Protein AF-A0A916IUE2-F1 (afdb_monomer_lite)

Secondary structure (DSSP, 8-state):
--EEE-SEEEEEEE-SSS-EEEEEEE-SEEEEETTEEEEES--HHHHHT--S--SEEEEEETTEEEEEEB---EE-SSSEEEEEB-

Sequence (86 aa):
MPLYQSDSILLEAHYFGDDAEYMRLTCAQVSVGNGAIVVQGIELRYLQGLRWTPDFLSFDASGDHHRYPVGRPALIGPDRAQFALL

pLDDT: mean 94.85, std 3.92, range [72.81, 98.25]

Organism: NCBI:txid1462994

Radius of gyration: 12.07 Å; chains: 1; bounding box: 26×29×33 Å

Struct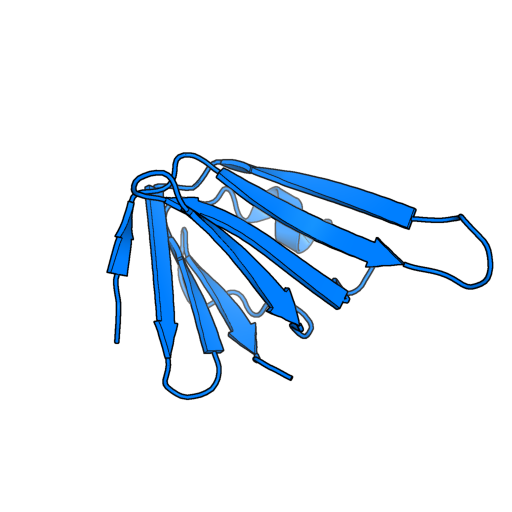ure (mmCIF, N/CA/C/O backbone):
data_AF-A0A916IUE2-F1
#
_entry.id   AF-A0A916IUE2-F1
#
loop_
_atom_site.group_PDB
_atom_site.id
_atom_site.type_symbol
_atom_site.label_atom_id
_atom_site.label_alt_id
_atom_site.label_comp_id
_atom_site.label_asym_id
_atom_site.label_entity_id
_atom_site.label_seq_id
_atom_site.pdbx_PDB_ins_code
_atom_site.Cartn_x
_atom_site.Cartn_y
_atom_site.Cartn_z
_atom_site.occupancy
_atom_site.B_iso_or_equiv
_atom_site.auth_seq_id
_atom_site.auth_comp_id
_atom_site.auth_asym_id
_atom_site.auth_atom_id
_atom_site.pdbx_PDB_model_num
ATOM 1 N N . MET A 1 1 ? 0.700 5.991 16.341 1.00 72.81 1 MET A N 1
ATOM 2 C CA . MET A 1 1 ? 0.771 5.768 14.882 1.00 72.81 1 MET A CA 1
ATOM 3 C C . MET A 1 1 ? -0.360 6.561 14.257 1.00 72.81 1 MET A C 1
ATOM 5 O O . MET A 1 1 ? -1.490 6.336 14.685 1.00 72.81 1 MET A O 1
ATOM 9 N N . PRO A 1 2 ? -0.094 7.528 13.364 1.00 85.00 2 PRO A N 1
ATOM 10 C CA . PRO A 1 2 ? -1.150 8.180 12.602 1.00 85.00 2 PRO A CA 1
ATOM 11 C C . PRO A 1 2 ? -1.979 7.157 11.819 1.00 85.00 2 PRO A C 1
ATOM 13 O O . PRO A 1 2 ? -1.493 6.096 11.407 1.00 85.00 2 PRO A O 1
ATOM 16 N N . LEU A 1 3 ? -3.257 7.485 11.684 1.00 92.75 3 LEU A N 1
ATOM 17 C CA . LEU A 1 3 ? -4.283 6.639 11.110 1.00 92.75 3 LEU A CA 1
ATOM 18 C C . LEU A 1 3 ? -5.091 7.489 10.134 1.00 92.75 3 LEU A C 1
ATOM 20 O O . LEU A 1 3 ? -5.727 8.460 10.539 1.00 92.75 3 LEU A O 1
ATOM 24 N N . TYR A 1 4 ? -5.034 7.124 8.863 1.00 95.50 4 TYR A N 1
ATOM 25 C CA . TYR A 1 4 ? -5.590 7.873 7.749 1.00 95.50 4 TYR A CA 1
ATOM 26 C C . TYR A 1 4 ? -6.772 7.113 7.157 1.00 95.50 4 TYR A C 1
ATOM 28 O O . TYR A 1 4 ? -6.674 5.912 6.901 1.00 95.50 4 TYR A O 1
ATOM 36 N N . GLN A 1 5 ? -7.880 7.815 6.932 1.00 94.94 5 GLN A N 1
ATOM 37 C CA . GLN A 1 5 ? -8.944 7.327 6.057 1.00 94.94 5 GLN A CA 1
ATOM 38 C C . GLN A 1 5 ? -8.531 7.632 4.619 1.00 94.94 5 GLN A C 1
ATOM 40 O O . GLN A 1 5 ? -8.167 8.769 4.320 1.00 94.94 5 GLN A O 1
ATOM 45 N N . SER A 1 6 ? -8.546 6.617 3.762 1.00 94.88 6 SER A N 1
ATOM 46 C CA . SER A 1 6 ? -8.231 6.764 2.344 1.00 94.88 6 SER A CA 1
ATOM 47 C C . SER A 1 6 ? -8.977 5.702 1.555 1.00 94.88 6 SER A C 1
ATOM 49 O O . SER A 1 6 ? -9.029 4.550 1.984 1.00 94.88 6 SER A O 1
ATOM 51 N N . ASP A 1 7 ? -9.522 6.088 0.405 1.00 94.94 7 ASP A N 1
ATOM 52 C CA . ASP A 1 7 ? -10.289 5.188 -0.458 1.00 94.94 7 ASP A CA 1
ATOM 53 C C . ASP A 1 7 ? -9.378 4.268 -1.282 1.00 94.94 7 ASP A C 1
ATOM 55 O O . ASP A 1 7 ? -9.811 3.222 -1.775 1.00 94.94 7 ASP A O 1
ATOM 59 N N . SER A 1 8 ? -8.108 4.650 -1.465 1.00 97.50 8 SER A N 1
ATOM 60 C CA . SER A 1 8 ? -7.155 3.853 -2.230 1.00 97.50 8 SER A CA 1
ATOM 61 C C . SER A 1 8 ? -5.696 4.136 -1.890 1.00 97.50 8 SER A C 1
ATOM 63 O O . SER A 1 8 ? -5.329 5.251 -1.530 1.00 97.50 8 SER A O 1
ATOM 65 N N . ILE A 1 9 ? -4.859 3.126 -2.113 1.00 98.12 9 ILE A N 1
ATOM 66 C CA . ILE A 1 9 ? -3.406 3.266 -2.213 1.00 98.12 9 ILE A CA 1
ATOM 67 C C . ILE A 1 9 ? -2.964 3.087 -3.668 1.00 98.12 9 ILE A C 1
ATOM 69 O O . ILE A 1 9 ? -3.583 2.342 -4.436 1.00 98.12 9 ILE A O 1
ATOM 73 N N . LEU A 1 10 ? -1.855 3.716 -4.035 1.00 98.25 10 LEU A N 1
ATOM 74 C CA . LEU A 1 10 ? -1.116 3.472 -5.264 1.00 98.25 10 LEU A CA 1
ATOM 75 C C . LEU A 1 10 ? 0.229 2.834 -4.9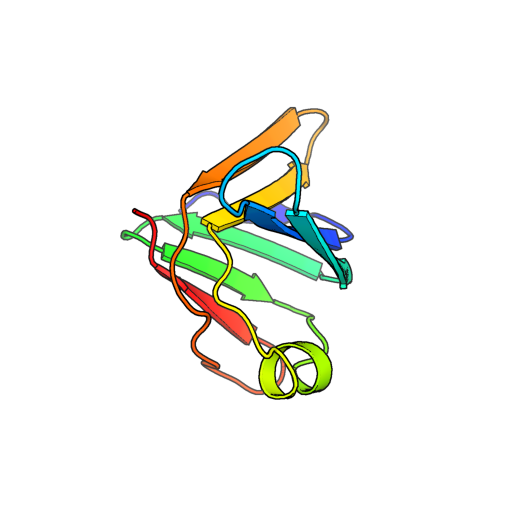12 1.00 98.25 10 LEU A C 1
ATOM 77 O O . LEU A 1 10 ? 0.991 3.371 -4.114 1.00 98.25 10 LEU A O 1
ATOM 81 N N . LEU A 1 11 ? 0.507 1.683 -5.513 1.00 98.06 11 LEU A N 1
ATOM 82 C CA . LEU A 1 11 ? 1.819 1.052 -5.504 1.00 98.06 11 LEU A CA 1
ATOM 83 C C . LEU A 1 11 ? 2.547 1.416 -6.792 1.00 98.06 11 LEU A C 1
ATOM 85 O O . LEU A 1 11 ? 1.953 1.346 -7.870 1.00 98.06 11 LEU A O 1
ATOM 89 N N . GLU A 1 12 ? 3.817 1.774 -6.667 1.00 97.00 12 GLU A N 1
ATOM 90 C CA . GLU A 1 12 ? 4.667 2.222 -7.769 1.00 97.00 12 GLU A CA 1
ATOM 91 C C . GLU A 1 12 ? 5.979 1.429 -7.733 1.00 97.00 12 GLU A C 1
ATOM 93 O O . GLU A 1 12 ? 6.583 1.304 -6.665 1.00 97.00 12 GLU A O 1
ATOM 98 N N . ALA A 1 13 ? 6.442 0.932 -8.877 1.00 95.94 13 ALA A N 1
ATOM 99 C CA . ALA A 1 13 ? 7.806 0.439 -9.059 1.00 95.94 13 ALA A CA 1
ATOM 100 C C . ALA A 1 13 ? 8.438 1.136 -10.266 1.00 95.94 13 ALA A C 1
ATOM 102 O O . ALA A 1 13 ? 7.840 1.146 -11.339 1.00 95.94 13 ALA A O 1
ATOM 103 N N . HIS A 1 14 ? 9.616 1.724 -10.0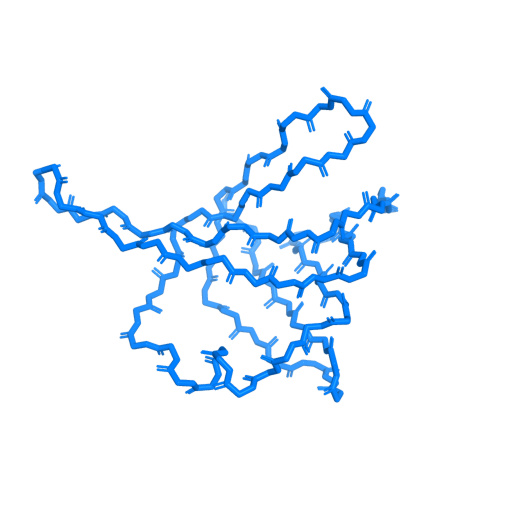86 1.00 92.12 14 HIS A N 1
ATOM 104 C CA . HIS A 1 14 ? 10.352 2.444 -11.121 1.00 92.12 14 HIS A CA 1
ATOM 105 C C . HIS A 1 14 ? 11.563 1.618 -11.549 1.00 92.12 14 HIS A C 1
ATOM 107 O O . HIS A 1 14 ? 12.389 1.215 -10.731 1.00 92.12 14 HIS A O 1
ATOM 113 N N . TYR A 1 15 ? 11.685 1.382 -12.849 1.00 88.06 15 TYR A N 1
ATOM 114 C CA . TYR A 1 15 ? 12.798 0.650 -13.439 1.00 88.06 15 TYR A CA 1
ATOM 115 C C . TYR A 1 15 ? 13.808 1.624 -14.056 1.00 88.06 15 TYR A C 1
ATOM 117 O O . TYR A 1 15 ? 13.614 2.838 -14.067 1.00 88.06 15 TYR A O 1
ATOM 125 N N . PHE A 1 16 ? 14.935 1.105 -14.549 1.00 86.06 16 PHE A N 1
ATOM 126 C CA . PHE A 1 16 ? 15.909 1.935 -15.258 1.00 86.06 16 PHE A CA 1
ATOM 127 C C . PHE A 1 16 ? 15.278 2.587 -16.497 1.00 86.06 16 PHE A C 1
ATOM 129 O O . PHE A 1 16 ? 14.688 1.897 -17.325 1.00 86.06 16 PHE A O 1
ATOM 136 N N . GLY A 1 17 ? 15.476 3.899 -16.649 1.00 85.25 17 GLY A N 1
ATOM 137 C CA . GLY A 1 17 ? 14.837 4.700 -17.696 1.00 85.25 17 GLY A CA 1
ATOM 138 C C . GLY A 1 17 ? 13.540 5.334 -17.195 1.00 85.25 17 GLY A C 1
ATOM 139 O O . GLY A 1 17 ? 13.486 5.770 -16.048 1.00 85.25 17 GLY A O 1
ATOM 140 N N . ASP A 1 18 ? 12.524 5.373 -18.059 1.00 82.75 18 ASP A N 1
ATOM 141 C CA . ASP A 1 18 ? 11.195 5.938 -17.768 1.00 82.75 18 ASP A CA 1
ATOM 142 C C . ASP A 1 18 ? 10.113 4.849 -17.579 1.00 82.75 18 ASP A C 1
ATOM 144 O O . ASP A 1 18 ? 8.920 5.151 -17.535 1.00 82.75 18 ASP A O 1
ATOM 148 N N . ASP A 1 19 ? 10.511 3.576 -17.478 1.00 92.25 19 ASP A N 1
ATOM 149 C CA . ASP A 1 19 ? 9.582 2.462 -17.276 1.00 92.25 19 ASP A CA 1
ATOM 150 C C . ASP A 1 19 ? 9.126 2.392 -15.816 1.00 92.25 19 ASP A C 1
ATOM 152 O O . ASP A 1 19 ? 9.937 2.374 -14.884 1.00 92.25 19 ASP A O 1
ATOM 156 N N . ALA A 1 20 ? 7.814 2.287 -15.611 1.00 92.75 20 ALA A N 1
ATOM 157 C CA . ALA A 1 20 ? 7.228 2.146 -14.289 1.00 92.75 20 ALA A CA 1
ATOM 158 C C . ALA A 1 20 ? 5.977 1.261 -14.299 1.00 92.75 20 ALA A C 1
ATOM 160 O O . ALA A 1 20 ? 5.200 1.244 -15.254 1.00 92.75 20 ALA A O 1
ATOM 161 N N . GLU A 1 21 ? 5.782 0.539 -13.199 1.00 95.31 21 GLU A N 1
ATOM 162 C CA . GLU A 1 21 ? 4.594 -0.263 -12.925 1.00 95.31 21 GLU A CA 1
ATOM 163 C C . GLU A 1 21 ? 3.762 0.417 -11.843 1.00 95.31 21 GLU A C 1
ATOM 165 O O . GLU A 1 21 ? 4.277 0.835 -10.804 1.00 95.31 21 GLU A O 1
ATOM 170 N N . TYR A 1 22 ? 2.456 0.498 -12.083 1.00 96.25 22 TYR A N 1
ATOM 171 C CA . TYR A 1 22 ? 1.513 1.156 -11.192 1.00 96.25 22 TYR A CA 1
ATOM 172 C C . TYR A 1 22 ? 0.347 0.225 -10.890 1.00 96.25 22 TYR A C 1
ATOM 174 O O . TYR A 1 22 ? -0.287 -0.312 -11.798 1.00 96.25 22 TYR A O 1
ATOM 182 N N . MET A 1 23 ? 0.004 0.074 -9.612 1.00 96.44 23 MET A N 1
ATOM 183 C CA . MET A 1 23 ? -1.190 -0.662 -9.203 1.00 96.44 23 MET A CA 1
ATOM 184 C C . MET A 1 23 ? -1.958 0.112 -8.143 1.00 96.44 23 MET A C 1
ATOM 186 O O . MET A 1 23 ? -1.458 0.353 -7.047 1.00 96.44 23 MET A O 1
ATOM 190 N N . ARG A 1 24 ? -3.203 0.471 -8.463 1.00 97.31 24 ARG A N 1
ATOM 191 C CA . ARG 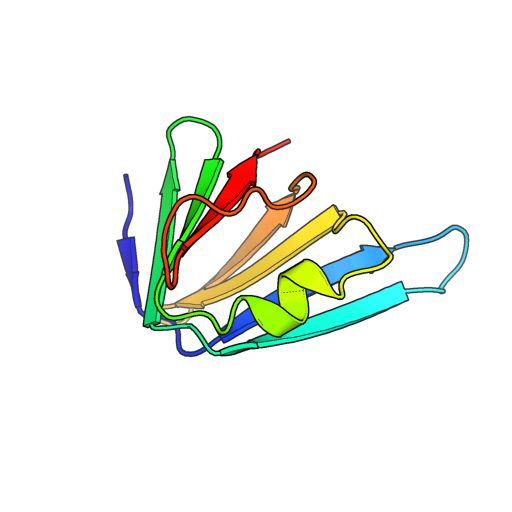A 1 24 ? -4.122 1.097 -7.513 1.00 97.31 24 ARG A CA 1
ATOM 192 C C . ARG A 1 24 ? -5.000 0.044 -6.858 1.00 97.31 24 ARG A C 1
ATOM 194 O O . ARG A 1 24 ? -5.603 -0.772 -7.551 1.00 97.31 24 ARG A O 1
ATOM 201 N N . LEU A 1 25 ? -5.087 0.091 -5.535 1.00 97.19 25 LEU A N 1
ATOM 202 C CA . LEU A 1 25 ? -5.925 -0.798 -4.739 1.00 97.19 25 LEU A CA 1
ATOM 203 C C . LEU A 1 25 ? -6.864 0.033 -3.884 1.00 97.19 25 LEU A C 1
ATOM 205 O O . LEU A 1 25 ? -6.426 0.978 -3.234 1.00 97.19 25 LEU A O 1
ATOM 209 N N . THR A 1 26 ? -8.137 -0.346 -3.849 1.00 97.38 26 THR A N 1
ATOM 210 C CA . THR A 1 26 ? -9.067 0.205 -2.865 1.00 97.38 26 THR A CA 1
ATOM 211 C C . THR A 1 26 ? -8.636 -0.214 -1.465 1.00 97.38 26 THR A C 1
ATOM 213 O O . THR A 1 26 ? -8.201 -1.352 -1.259 1.00 97.38 26 THR A O 1
ATOM 216 N N . CYS A 1 27 ? -8.782 0.688 -0.506 1.00 97.25 27 CYS A N 1
ATOM 217 C CA . CYS A 1 27 ? -8.580 0.404 0.906 1.00 97.25 27 CYS A CA 1
ATOM 218 C C . CYS A 1 27 ? -9.625 1.141 1.741 1.00 97.25 27 CYS A C 1
ATOM 220 O O . CYS A 1 27 ? -10.327 2.012 1.240 1.00 97.25 27 CYS A O 1
ATOM 222 N N . ALA A 1 28 ? -9.729 0.781 3.015 1.00 96.69 28 ALA A N 1
ATOM 223 C CA . ALA A 1 28 ? -10.508 1.545 3.983 1.00 96.69 28 ALA A CA 1
ATOM 224 C C . ALA A 1 28 ? -9.610 2.485 4.795 1.00 96.69 28 ALA A C 1
ATOM 226 O O . ALA A 1 28 ? -10.016 3.573 5.196 1.00 96.69 28 ALA A O 1
ATOM 227 N N . GLN A 1 29 ? -8.389 2.039 5.100 1.00 96.81 29 GLN A N 1
ATOM 228 C CA . GLN A 1 29 ? -7.562 2.708 6.089 1.00 96.81 29 GLN A CA 1
ATOM 229 C C . GLN A 1 29 ? -6.078 2.431 5.885 1.00 96.81 29 GLN A C 1
ATOM 231 O O . GLN A 1 29 ? -5.679 1.311 5.551 1.00 96.81 29 GLN A O 1
ATOM 236 N N . VAL A 1 30 ? -5.263 3.442 6.178 1.00 97.69 30 VAL A N 1
ATOM 237 C CA . VAL A 1 30 ? -3.803 3.355 6.186 1.00 97.69 30 VAL A CA 1
ATOM 238 C C . VAL A 1 30 ? -3.278 3.797 7.548 1.00 97.69 30 VAL A C 1
ATOM 240 O O . VAL A 1 30 ? -3.613 4.871 8.040 1.00 97.69 30 VAL A O 1
ATOM 243 N N . SER A 1 31 ? -2.434 2.984 8.177 1.00 97.25 31 SER A N 1
ATOM 244 C CA . SER A 1 31 ? -1.685 3.368 9.372 1.00 97.25 31 SER A CA 1
ATOM 245 C C . SER A 1 31 ? -0.199 3.399 9.066 1.00 97.25 31 SER A C 1
ATOM 247 O O . SER A 1 31 ? 0.333 2.452 8.493 1.00 97.25 31 SER A O 1
ATOM 249 N N . VAL A 1 32 ? 0.473 4.471 9.477 1.00 96.50 32 VAL A N 1
ATOM 250 C CA . VAL A 1 32 ? 1.913 4.650 9.270 1.00 96.50 32 VAL A CA 1
ATOM 251 C C . VAL A 1 32 ? 2.604 4.719 10.627 1.00 96.50 32 VAL A C 1
ATOM 253 O O . VAL A 1 32 ? 2.194 5.472 11.512 1.00 96.50 32 VAL A O 1
ATOM 256 N N . GLY A 1 33 ? 3.657 3.931 10.820 1.00 93.62 33 GLY A N 1
ATOM 257 C CA . GLY A 1 33 ? 4.511 4.006 12.003 1.00 93.62 33 GLY A CA 1
ATOM 258 C C . GLY A 1 33 ? 5.181 2.681 12.343 1.00 93.62 33 GLY A C 1
ATOM 259 O O . GLY A 1 33 ? 4.971 1.675 11.677 1.00 93.62 33 GLY A O 1
ATOM 260 N N . ASN A 1 34 ? 6.012 2.676 13.387 1.00 91.00 34 ASN A N 1
ATOM 261 C CA . ASN A 1 34 ? 6.781 1.495 13.808 1.00 91.00 34 ASN A CA 1
ATOM 262 C C . ASN A 1 34 ? 7.583 0.841 12.661 1.00 91.00 34 ASN A C 1
ATOM 264 O O . ASN A 1 34 ? 7.693 -0.380 12.599 1.00 91.00 34 ASN A O 1
ATOM 268 N N . GLY A 1 35 ? 8.114 1.648 11.735 1.00 95.25 35 GLY A N 1
ATOM 269 C CA . GLY A 1 35 ? 8.886 1.154 10.589 1.00 95.25 35 GLY A CA 1
ATOM 270 C C . GLY A 1 35 ? 8.055 0.459 9.505 1.00 95.25 35 GLY A C 1
ATOM 271 O O . GLY A 1 35 ? 8.623 -0.226 8.660 1.00 95.25 35 GLY A O 1
ATOM 272 N N . ALA A 1 36 ? 6.727 0.607 9.511 1.00 96.88 36 ALA A N 1
ATOM 273 C CA . ALA A 1 36 ? 5.861 0.004 8.509 1.00 96.88 36 ALA A CA 1
ATOM 274 C C . ALA A 1 36 ? 4.643 0.871 8.159 1.00 96.88 36 ALA A C 1
ATOM 276 O O . ALA A 1 36 ? 4.240 1.778 8.893 1.00 96.88 36 ALA A O 1
ATOM 277 N N . ILE A 1 37 ? 4.029 0.534 7.030 1.00 97.81 37 ILE A N 1
ATOM 278 C CA . ILE A 1 37 ? 2.688 0.955 6.643 1.00 97.81 37 ILE A CA 1
ATOM 279 C C . ILE A 1 37 ? 1.787 -0.266 6.711 1.00 97.81 37 ILE A C 1
ATOM 281 O O . ILE A 1 37 ? 2.094 -1.302 6.126 1.00 97.81 37 ILE A O 1
ATOM 285 N N . VAL A 1 38 ? 0.666 -0.148 7.410 1.00 97.69 38 VAL A N 1
ATOM 286 C CA . VAL A 1 38 ? -0.379 -1.169 7.428 1.00 97.69 38 VAL A CA 1
ATOM 287 C C . VAL A 1 38 ? -1.591 -0.631 6.695 1.00 97.69 38 VAL A C 1
ATOM 289 O O . VAL A 1 38 ? -2.128 0.410 7.067 1.00 97.69 38 VAL A O 1
ATOM 292 N N . VAL A 1 39 ? -2.033 -1.363 5.682 1.00 97.75 39 VAL A N 1
ATOM 293 C CA . VAL A 1 39 ? -3.217 -1.032 4.890 1.00 97.75 39 VAL A CA 1
ATOM 294 C C . VAL A 1 39 ? -4.299 -2.062 5.185 1.00 97.75 39 VAL A C 1
ATOM 296 O O . VAL A 1 39 ? -4.025 -3.264 5.186 1.00 97.75 39 VAL A O 1
ATOM 299 N N . GLN A 1 40 ? -5.510 -1.588 5.462 1.00 97.38 40 GLN A N 1
ATOM 300 C CA . GLN A 1 40 ? -6.681 -2.401 5.787 1.00 97.38 40 GLN A CA 1
ATOM 301 C C . GLN A 1 40 ? -7.797 -2.205 4.756 1.00 97.38 40 GLN A C 1
ATOM 303 O O . GLN A 1 40 ? -7.911 -1.143 4.141 1.00 97.38 40 GLN A O 1
ATOM 308 N N . GLY A 1 41 ? -8.643 -3.223 4.598 1.00 96.56 41 GLY A N 1
ATOM 309 C CA . GLY A 1 41 ? -9.765 -3.208 3.666 1.00 96.56 41 GLY A CA 1
ATOM 310 C C . GLY A 1 41 ? -9.319 -3.400 2.222 1.00 96.56 41 GLY A C 1
ATOM 311 O O . GLY A 1 41 ? -9.953 -2.865 1.317 1.00 96.56 41 GLY A O 1
ATOM 312 N N . ILE A 1 42 ? -8.211 -4.115 2.008 1.00 95.94 42 ILE A N 1
ATOM 313 C CA . ILE A 1 42 ? -7.696 -4.383 0.666 1.00 95.94 42 ILE A CA 1
ATOM 314 C C . ILE A 1 42 ? -8.097 -5.776 0.200 1.00 95.94 42 ILE A C 1
ATOM 316 O O . ILE A 1 42 ? -8.134 -6.737 0.971 1.00 95.94 42 ILE A O 1
ATOM 320 N N . GLU A 1 43 ? -8.291 -5.913 -1.104 1.00 95.12 43 GLU A N 1
ATOM 321 C CA . GLU A 1 43 ? -8.483 -7.211 -1.728 1.00 95.12 43 GLU A CA 1
ATOM 322 C C . GLU A 1 43 ? -7.123 -7.904 -1.960 1.00 95.12 43 GLU A C 1
ATOM 324 O O . GLU A 1 43 ? -6.411 -7.632 -2.932 1.00 95.12 43 GLU A O 1
ATOM 329 N N . LEU A 1 44 ? -6.770 -8.844 -1.075 1.00 93.75 44 LEU A N 1
ATOM 330 C CA . LEU A 1 44 ? -5.440 -9.470 -1.044 1.00 93.75 44 LEU A CA 1
ATOM 331 C C . LEU A 1 44 ? -5.074 -10.256 -2.306 1.00 93.75 44 LEU A C 1
ATOM 333 O O . LEU A 1 44 ? -3.884 -10.411 -2.578 1.00 93.75 44 LEU A O 1
ATOM 337 N N . ARG A 1 45 ? -6.048 -10.720 -3.103 1.00 94.50 45 ARG A N 1
ATOM 338 C CA . ARG A 1 45 ? -5.768 -11.466 -4.345 1.00 94.50 45 ARG A CA 1
ATOM 339 C C . ARG A 1 45 ? -4.915 -10.666 -5.333 1.00 94.50 45 ARG A C 1
ATOM 341 O O . ARG A 1 45 ? -4.101 -11.252 -6.041 1.00 94.50 45 ARG A O 1
ATOM 348 N N . TYR A 1 46 ? -5.052 -9.337 -5.344 1.00 93.44 46 TYR A N 1
ATOM 349 C CA . TYR A 1 46 ? -4.228 -8.472 -6.190 1.00 93.44 46 TYR A CA 1
ATOM 350 C C . TYR A 1 46 ? -2.777 -8.415 -5.702 1.00 93.44 46 TYR A C 1
ATOM 352 O O . TYR A 1 46 ? -1.859 -8.494 -6.512 1.00 93.44 46 TYR A O 1
ATOM 360 N N . LEU A 1 47 ? -2.555 -8.373 -4.383 1.00 94.25 47 LEU A N 1
ATOM 361 C CA . LEU A 1 47 ? -1.205 -8.443 -3.814 1.00 94.25 47 LEU A CA 1
ATOM 362 C C . LEU A 1 47 ? -0.575 -9.831 -3.950 1.00 94.25 47 LEU A C 1
ATOM 364 O O . LEU A 1 47 ? 0.625 -9.936 -4.177 1.00 94.25 47 LEU A O 1
ATOM 368 N N . GLN A 1 48 ? -1.365 -10.898 -3.839 1.00 93.12 48 GLN A N 1
ATOM 369 C CA . GLN A 1 48 ? -0.892 -12.269 -4.059 1.00 93.12 48 GLN A CA 1
ATOM 370 C C . GLN A 1 48 ? -0.451 -12.500 -5.509 1.00 93.12 48 GLN A C 1
ATOM 372 O O . GLN A 1 48 ? 0.473 -13.270 -5.755 1.00 93.12 48 GLN A O 1
ATOM 377 N N . GLY A 1 49 ? -1.102 -11.828 -6.463 1.00 92.19 49 GLY A N 1
ATOM 378 C CA . GLY A 1 49 ? -0.736 -11.848 -7.878 1.00 92.19 49 GLY A CA 1
ATOM 379 C C . GLY A 1 49 ? 0.381 -10.875 -8.264 1.00 92.19 49 GLY A C 1
ATOM 380 O O . GLY A 1 49 ? 0.756 -10.841 -9.438 1.00 92.19 49 GLY A O 1
ATOM 381 N N . LEU A 1 50 ? 0.906 -10.085 -7.321 1.00 93.50 50 LEU A N 1
ATOM 382 C CA . LEU A 1 50 ? 1.888 -9.045 -7.603 1.00 93.50 50 LEU A CA 1
ATOM 383 C C . LEU A 1 50 ? 3.235 -9.662 -8.007 1.00 93.50 50 LEU A C 1
ATOM 385 O O . LEU A 1 50 ? 3.856 -10.404 -7.247 1.00 93.50 50 LEU A O 1
ATOM 389 N N . ARG A 1 51 ? 3.688 -9.352 -9.226 1.00 92.94 51 ARG A N 1
ATOM 390 C CA . ARG A 1 51 ? 4.913 -9.928 -9.818 1.00 92.94 51 ARG A CA 1
ATOM 391 C C . ARG A 1 51 ? 6.167 -9.080 -9.614 1.00 92.94 51 ARG A C 1
ATOM 393 O O . ARG A 1 51 ? 7.259 -9.530 -9.945 1.00 92.94 51 ARG A O 1
ATOM 400 N N . TRP A 1 52 ? 6.012 -7.886 -9.062 1.00 94.06 52 TRP A N 1
ATOM 401 C CA . TRP A 1 52 ? 7.075 -6.918 -8.820 1.00 94.06 52 TRP A CA 1
ATOM 402 C C . TRP A 1 52 ? 7.066 -6.465 -7.357 1.00 94.06 52 TRP A C 1
ATOM 404 O O . TRP A 1 52 ? 6.130 -6.738 -6.607 1.00 94.06 52 TRP A O 1
ATOM 414 N N . THR A 1 53 ? 8.145 -5.825 -6.917 1.00 94.00 53 THR A N 1
ATOM 415 C CA . THR A 1 53 ? 8.234 -5.256 -5.568 1.00 94.00 53 THR A CA 1
ATOM 416 C C . THR A 1 53 ? 8.002 -3.751 -5.684 1.00 94.00 53 THR A C 1
ATOM 418 O O . THR A 1 53 ? 8.703 -3.134 -6.477 1.00 94.00 53 THR A O 1
ATOM 421 N N . PRO A 1 54 ? 7.034 -3.165 -4.959 1.00 96.19 54 PRO A N 1
ATOM 422 C CA . PRO A 1 54 ? 6.849 -1.719 -4.963 1.00 96.19 54 PRO A CA 1
ATOM 423 C C . PRO A 1 54 ? 8.066 -1.013 -4.377 1.00 96.19 54 PRO A C 1
ATOM 425 O O . PRO A 1 54 ? 8.588 -1.471 -3.364 1.00 96.19 54 PRO A O 1
ATOM 428 N N . ASP A 1 55 ? 8.449 0.104 -4.986 1.00 95.81 55 ASP A N 1
ATOM 429 C CA . ASP A 1 55 ? 9.415 1.055 -4.435 1.00 95.81 55 ASP A CA 1
ATOM 430 C C . ASP A 1 55 ? 8.708 2.108 -3.586 1.00 95.81 55 ASP A C 1
ATOM 432 O O . ASP A 1 55 ? 9.248 2.564 -2.581 1.00 95.81 55 ASP A O 1
ATOM 436 N N . PHE A 1 56 ? 7.488 2.492 -3.981 1.00 97.94 56 PHE A N 1
ATOM 437 C CA . PHE A 1 56 ? 6.691 3.487 -3.275 1.00 97.94 56 PHE A CA 1
ATOM 438 C C . PHE A 1 56 ? 5.248 3.038 -3.068 1.00 97.94 56 PHE A C 1
ATOM 440 O O . PHE A 1 56 ? 4.654 2.337 -3.892 1.00 97.94 56 PHE A O 1
ATOM 447 N N . LEU A 1 57 ? 4.687 3.493 -1.950 1.00 98.25 57 LEU A N 1
ATOM 448 C CA . LEU A 1 57 ? 3.265 3.460 -1.651 1.00 98.25 57 LEU A CA 1
ATOM 449 C C . LEU A 1 57 ? 2.804 4.895 -1.416 1.00 98.25 57 LEU A C 1
ATOM 451 O O . LEU A 1 57 ? 3.335 5.582 -0.536 1.00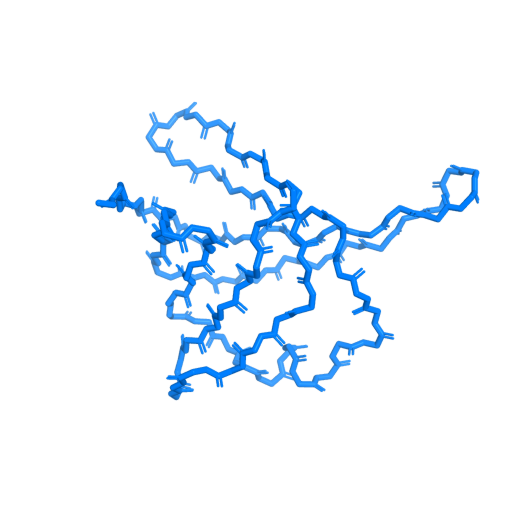 98.25 57 LEU A O 1
ATOM 455 N N . SER A 1 58 ? 1.810 5.331 -2.182 1.00 98.12 58 SER A N 1
ATOM 456 C CA . SER A 1 58 ? 1.184 6.641 -2.035 1.00 98.12 58 SER A CA 1
ATOM 457 C C . SER A 1 58 ? -0.325 6.558 -1.804 1.00 98.12 58 SER A C 1
ATOM 459 O O . SER A 1 58 ? -0.970 5.577 -2.170 1.00 98.12 58 SER A O 1
ATOM 461 N N . PHE A 1 59 ? -0.887 7.558 -1.130 1.00 98.00 59 PHE A N 1
ATOM 462 C CA . PHE A 1 59 ? -2.322 7.696 -0.876 1.00 98.00 59 PHE A CA 1
ATOM 463 C C . PHE A 1 59 ? -2.666 9.146 -0.541 1.00 98.00 59 PHE A C 1
ATOM 465 O O . PHE A 1 59 ? -1.840 9.879 0.003 1.00 98.00 59 PHE A O 1
ATOM 472 N N . ASP A 1 60 ? -3.906 9.534 -0.815 1.00 97.50 60 ASP A N 1
ATOM 473 C CA . ASP A 1 60 ? -4.430 10.838 -0.421 1.00 97.50 60 ASP A CA 1
ATOM 474 C C . ASP A 1 60 ? -5.246 10.693 0.865 1.00 97.50 60 ASP A C 1
ATOM 476 O O . ASP A 1 60 ? -6.063 9.773 0.997 1.00 97.50 60 ASP A O 1
ATOM 480 N N . ALA A 1 61 ? -5.023 11.585 1.826 1.00 95.19 61 ALA A N 1
ATOM 481 C CA . ALA A 1 61 ? -5.788 11.638 3.065 1.00 95.19 61 ALA A CA 1
ATOM 482 C C . ALA A 1 61 ? -5.861 13.073 3.587 1.00 95.19 61 ALA A C 1
ATOM 484 O O . ALA A 1 61 ? -4.861 13.779 3.631 1.00 95.19 61 ALA A O 1
ATOM 485 N N . SER A 1 62 ? -7.050 13.513 4.005 1.00 90.44 62 SER A N 1
ATOM 486 C CA . SER A 1 62 ? -7.259 14.849 4.592 1.00 90.44 62 SER A CA 1
ATOM 487 C C . SER A 1 62 ? -6.772 16.028 3.727 1.00 90.44 62 SER A C 1
ATOM 489 O O . SER A 1 62 ? -6.490 17.097 4.258 1.00 90.44 62 SER A O 1
ATOM 491 N N . GLY A 1 63 ? -6.703 15.851 2.402 1.00 91.81 63 GLY A N 1
ATOM 492 C CA . GLY A 1 63 ? -6.210 16.865 1.461 1.00 91.81 63 GLY A CA 1
ATOM 493 C C . GLY A 1 63 ? -4.698 16.837 1.215 1.00 91.81 63 GLY A C 1
ATOM 494 O O . GLY A 1 63 ? -4.230 17.579 0.356 1.00 91.81 63 GLY A O 1
ATOM 495 N N . ASP A 1 64 ? -3.963 15.963 1.903 1.00 95.38 64 ASP A N 1
ATOM 496 C CA . ASP A 1 64 ? -2.527 15.773 1.725 1.00 95.38 64 ASP A CA 1
ATOM 497 C C . ASP A 1 64 ? -2.235 14.514 0.901 1.00 95.38 64 ASP A C 1
ATOM 499 O O . ASP A 1 64 ? -2.861 1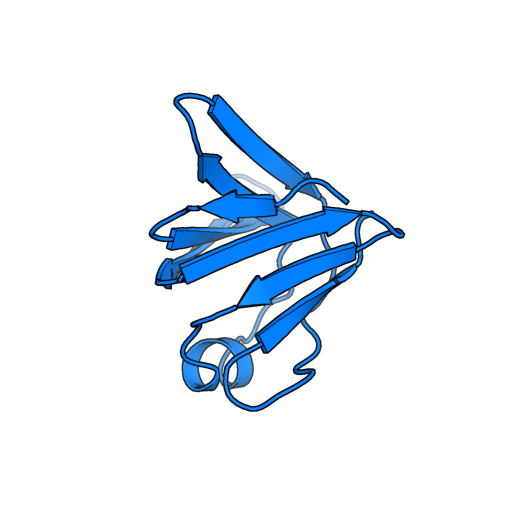3.464 1.082 1.00 95.38 64 ASP A O 1
ATOM 503 N N . HIS A 1 65 ? -1.239 14.620 0.019 1.00 97.00 65 HIS A N 1
ATOM 504 C CA . HIS A 1 65 ? -0.683 13.481 -0.703 1.00 97.00 65 HIS A CA 1
ATOM 505 C C . HIS A 1 65 ? 0.483 12.889 0.087 1.00 97.00 65 HIS A C 1
ATOM 507 O O . HIS A 1 65 ? 1.536 13.515 0.247 1.00 97.00 65 HIS A O 1
ATOM 513 N N . HIS A 1 66 ? 0.311 11.664 0.566 1.00 97.12 66 HIS A N 1
ATOM 514 C CA . HIS A 1 66 ? 1.341 10.922 1.271 1.00 97.12 66 HIS A CA 1
ATOM 515 C C . HIS A 1 66 ? 2.036 9.961 0.314 1.00 97.12 66 HIS A C 1
ATOM 517 O O . HIS A 1 66 ? 1.371 9.208 -0.390 1.00 97.12 66 HIS A O 1
ATOM 523 N N . ARG A 1 67 ? 3.372 9.934 0.320 1.00 97.44 67 ARG A N 1
ATOM 524 C CA . ARG A 1 67 ? 4.174 8.995 -0.473 1.00 97.44 67 ARG A CA 1
ATOM 525 C C . ARG A 1 67 ? 5.374 8.524 0.330 1.00 97.44 67 ARG A C 1
ATOM 527 O O . ARG A 1 67 ? 6.155 9.343 0.809 1.00 97.44 67 ARG A O 1
ATOM 534 N N . TYR A 1 68 ? 5.522 7.212 0.456 1.00 97.56 68 TYR A N 1
ATOM 535 C CA . TYR A 1 68 ? 6.562 6.592 1.269 1.00 97.56 68 TYR A CA 1
ATOM 536 C C . TYR A 1 68 ? 7.332 5.544 0.471 1.00 97.56 68 TYR A C 1
ATOM 538 O O . TYR A 1 68 ? 6.698 4.776 -0.258 1.00 97.56 68 TYR A O 1
ATOM 546 N N . PRO A 1 69 ? 8.665 5.474 0.620 1.00 97.44 69 PRO A N 1
ATOM 547 C CA . PRO A 1 69 ? 9.428 4.344 0.124 1.00 97.44 69 PRO A CA 1
ATOM 548 C C . PRO A 1 69 ? 9.075 3.090 0.933 1.00 97.44 69 PRO A C 1
ATOM 550 O O . PRO A 1 69 ? 8.978 3.135 2.166 1.00 97.44 69 PRO A O 1
ATOM 553 N N . VAL A 1 70 ? 8.841 1.978 0.243 1.00 97.62 70 VAL A N 1
ATOM 554 C CA . VAL A 1 70 ? 8.401 0.729 0.869 1.00 97.62 70 VAL A CA 1
ATOM 555 C C . VAL A 1 70 ? 9.086 -0.496 0.285 1.00 97.62 70 VAL A C 1
ATOM 557 O O . VAL A 1 70 ? 9.634 -0.463 -0.807 1.00 97.62 70 VAL A O 1
ATOM 560 N N . GLY A 1 71 ? 9.037 -1.598 1.030 1.00 93.88 71 GLY A N 1
ATOM 561 C CA . GLY A 1 71 ? 9.416 -2.923 0.551 1.00 93.88 71 GLY A CA 1
ATOM 562 C C . GLY A 1 71 ? 8.227 -3.799 0.147 1.00 93.88 71 GLY A C 1
ATOM 563 O O . GLY A 1 71 ? 7.066 -3.385 0.114 1.00 93.88 71 GLY A O 1
ATOM 564 N N . ARG A 1 72 ? 8.528 -5.079 -0.107 1.00 93.56 72 ARG A N 1
ATOM 565 C CA . ARG A 1 72 ? 7.538 -6.098 -0.481 1.00 93.56 72 ARG A CA 1
ATOM 566 C C . ARG A 1 72 ? 6.416 -6.212 0.567 1.00 93.56 72 ARG A C 1
ATOM 568 O O . ARG A 1 72 ? 6.723 -6.321 1.757 1.00 93.56 72 ARG A O 1
ATOM 575 N N . PRO A 1 73 ? 5.137 -6.264 0.148 1.00 96.00 73 PRO A N 1
ATOM 576 C CA . PRO A 1 73 ? 4.032 -6.484 1.071 1.00 96.00 73 PRO A CA 1
ATOM 577 C C . PRO A 1 73 ? 4.099 -7.859 1.740 1.00 96.00 73 PRO A C 1
ATOM 579 O O . PRO A 1 73 ? 4.340 -8.876 1.090 1.00 96.00 73 PRO A O 1
ATOM 582 N N . ALA A 1 74 ? 3.782 -7.890 3.030 1.00 96.25 74 ALA A N 1
ATOM 583 C CA . ALA A 1 74 ? 3.452 -9.086 3.789 1.00 96.25 74 ALA A CA 1
ATOM 584 C C . ALA A 1 74 ? 1.951 -9.097 4.104 1.00 96.25 74 ALA A C 1
ATOM 586 O O . ALA A 1 74 ? 1.394 -8.091 4.543 1.00 96.25 74 ALA A O 1
ATOM 587 N N . LEU A 1 75 ? 1.283 -10.233 3.906 1.00 96.38 75 LEU A N 1
ATOM 588 C CA . LEU A 1 75 ? -0.128 -10.395 4.267 1.00 96.38 75 LEU A CA 1
ATOM 589 C C . LEU A 1 75 ? -0.209 -10.749 5.756 1.00 96.38 75 LEU A C 1
ATOM 591 O O . LEU A 1 75 ? 0.375 -11.745 6.179 1.00 96.38 75 LEU A O 1
ATOM 595 N N . ILE A 1 76 ? -0.908 -9.933 6.548 1.00 95.94 76 ILE A N 1
ATOM 596 C CA . ILE A 1 76 ? -0.935 -10.049 8.022 1.00 95.94 76 ILE A CA 1
ATOM 597 C C . ILE A 1 76 ? -2.345 -10.296 8.583 1.00 95.94 76 ILE A C 1
ATOM 599 O O . ILE A 1 76 ? -2.596 -10.117 9.773 1.00 95.94 76 ILE A O 1
ATOM 603 N N . GLY A 1 77 ? -3.290 -10.670 7.724 1.00 93.12 77 GLY A N 1
ATOM 604 C CA . GLY A 1 77 ? -4.688 -10.896 8.074 1.00 93.12 77 GLY A CA 1
ATOM 605 C C . GLY A 1 77 ? -5.541 -11.164 6.832 1.00 93.12 77 GLY A C 1
ATOM 606 O O . GLY A 1 77 ? -4.981 -11.311 5.747 1.00 93.12 77 GLY A O 1
ATOM 607 N N . PRO A 1 78 ? -6.877 -11.225 6.973 1.00 92.19 78 PRO A N 1
ATOM 608 C CA . PRO A 1 78 ? -7.792 -11.520 5.866 1.00 92.19 78 PRO A CA 1
ATOM 609 C C . PRO A 1 78 ? -7.994 -10.351 4.885 1.00 92.19 78 PRO A C 1
ATOM 611 O O . PRO A 1 78 ? -8.344 -10.582 3.734 1.00 92.19 78 PRO A O 1
ATOM 614 N N . ASP A 1 79 ? -7.756 -9.114 5.320 1.00 96.25 79 ASP A N 1
ATOM 615 C CA . ASP A 1 79 ? -7.960 -7.876 4.550 1.00 96.25 79 ASP A CA 1
ATOM 616 C C . ASP A 1 79 ? -6.832 -6.852 4.783 1.00 96.25 79 ASP A C 1
ATOM 618 O O . ASP A 1 79 ? -6.998 -5.652 4.549 1.00 96.25 79 ASP A O 1
ATOM 622 N N . ARG A 1 80 ? -5.686 -7.320 5.299 1.00 97.19 80 ARG A N 1
ATOM 623 C CA . ARG A 1 80 ? -4.579 -6.473 5.755 1.00 97.19 80 ARG A CA 1
ATOM 624 C C . ARG A 1 80 ? -3.258 -6.857 5.116 1.00 97.19 80 ARG A C 1
ATOM 626 O O . ARG A 1 80 ? -2.854 -8.022 5.156 1.00 97.19 80 ARG A O 1
ATOM 633 N N . ALA A 1 81 ? -2.539 -5.846 4.643 1.00 97.69 81 ALA A N 1
ATOM 634 C CA . ALA A 1 81 ? -1.145 -5.971 4.249 1.00 97.69 81 ALA A CA 1
ATOM 635 C C . ALA A 1 81 ? -0.263 -4.981 5.001 1.00 97.69 81 ALA A C 1
ATOM 637 O O . ALA A 1 81 ? -0.679 -3.875 5.344 1.00 97.69 81 ALA A O 1
ATOM 638 N N . GLN A 1 82 ? 0.968 -5.407 5.244 1.00 97.62 82 GLN A N 1
ATOM 639 C CA . GLN A 1 82 ? 2.020 -4.620 5.855 1.00 97.62 82 GLN A CA 1
ATOM 640 C C . GLN A 1 82 ? 3.149 -4.415 4.851 1.00 97.62 82 GLN A C 1
ATOM 642 O O . GLN A 1 82 ? 3.623 -5.370 4.243 1.00 97.62 82 GLN A O 1
ATOM 647 N N . PHE A 1 83 ? 3.614 -3.183 4.732 1.00 97.56 83 PHE A N 1
ATOM 648 C CA . PHE A 1 83 ? 4.747 -2.783 3.912 1.00 97.56 83 PHE A CA 1
ATOM 649 C C . PHE A 1 83 ? 5.830 -2.240 4.842 1.00 97.56 83 PHE A C 1
ATOM 651 O O . PHE A 1 83 ? 5.547 -1.366 5.658 1.00 97.56 83 PHE A O 1
ATOM 658 N N . ALA A 1 84 ? 7.052 -2.762 4.765 1.00 96.94 84 ALA A N 1
ATOM 659 C CA . ALA A 1 84 ? 8.169 -2.188 5.516 1.00 96.94 84 ALA A CA 1
ATOM 660 C C . ALA A 1 84 ? 8.516 -0.805 4.943 1.00 96.94 84 ALA A C 1
ATOM 662 O O . ALA A 1 84 ? 8.548 -0.669 3.724 1.00 96.94 84 ALA A O 1
ATOM 663 N N . LEU A 1 85 ? 8.763 0.189 5.800 1.00 96.38 85 LEU A N 1
ATOM 664 C CA . LEU A 1 85 ? 9.300 1.493 5.396 1.00 96.38 85 LEU A CA 1
ATOM 665 C C . LEU A 1 85 ? 10.810 1.375 5.152 1.00 96.38 85 LEU A C 1
ATOM 667 O O . LEU A 1 85 ? 11.487 0.674 5.910 1.00 96.38 85 LEU A O 1
ATOM 671 N N . LEU A 1 86 ? 11.311 2.062 4.122 1.00 93.81 86 LEU A N 1
ATOM 672 C CA . LEU A 1 86 ? 12.729 2.084 3.736 1.00 93.81 86 LEU A CA 1
ATOM 673 C C . LEU A 1 86 ? 13.381 3.456 3.943 1.00 93.81 86 LEU A C 1
ATOM 675 O O . LEU A 1 86 ? 12.655 4.475 3.918 1.00 93.81 86 LEU A O 1
#

Foldseek 3Di:
DDKFAFQWKKFKDDDPDRDIDIDIWGFGIWDDDPQKIKTFQTDCVVLVPDPDWGQWMWTDGPNDIDIFGWTRWDDDDDGMIMTGGD